Protein AF-A0A851SNA9-F1 (afdb_monomer_lite)

pLDDT: mean 70.81, std 23.19, range [37.22, 97.94]

Secondary structure (DSSP, 8-state):
-------PPPPHHHHHHHHHHHHH-SS--HHHHHHHHHHHT--HHHHHHHHHHHHHHHHHHHHHHHHHHHHHTTTTS------TTSS-TTS--S-----------PPP---------

Organism: Certhia familiaris (NCBI:txid73333)

InterPro domains:
  IPR000047 Helix-turn-helix motif [PR00031] (32-41)
  IPR000047 Helix-turn-helix motif [PR00031] (41-57)
  IPR001356 Homeodomain [PF00046] (5-60)
  IPR001356 Homeodomain [PS50071] (1-61)
  IPR001356 Homeodomain [SM00389] (3-65)
  IPR001356 Homeodomain [cd00086] (5-60)
  IPR009057 Homedomain-like superfamily [SSF46689] (2-67)
  IPR017970 Homeobox, conserved site [PS00027] (36-59)
  IPR050460 Distal-less homeobox transcription factors [PTHR24327] (4-72)

Foldseek 3Di:
DPPDDDDDDADPVLV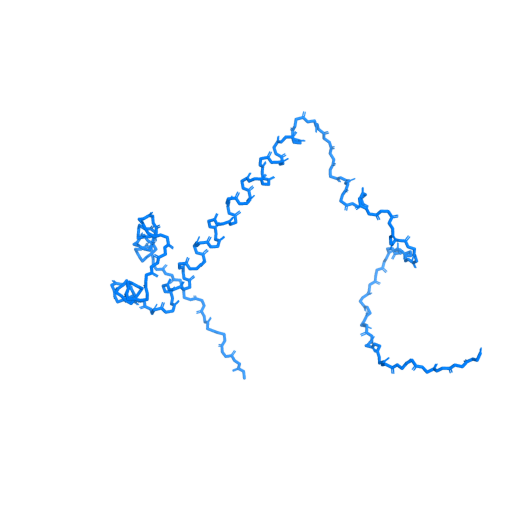VVLVVVCVVPLDDDLVRLCVSCVVRVHDSVVSVVVSVVVVVVVVVVVVVVVVVVVVVVVPPDDDDDDPPPPPDPDPPDDDDPDDDDDDDDDDDDDDDDDDDD

Sequence (117 aa):
MRKTKSRTAFSKEQLQTLHQRFQSQKYLSPQQIRELAVALGLTYKQVKTWFQNRRMKLKRCQKHSLWSERAQCLTQSGFQTSTYLDVHPKFHQGYPITAAGNIQTMPAPCQHYGAGQ

Radius of gyration: 25.74 Å; chains: 1; bounding box: 33×62×59 Å

Structure (mmCIF, N/CA/C/O backbone):
data_AF-A0A851SNA9-F1
#
_entry.id   AF-A0A851SNA9-F1
#
loop_
_atom_site.group_PDB
_atom_site.id
_atom_site.type_symbol
_atom_site.label_atom_id
_atom_site.label_alt_id
_atom_site.label_comp_id
_atom_site.label_asym_id
_atom_site.label_entity_id
_atom_site.label_seq_id
_atom_site.pdbx_PDB_ins_code
_atom_site.Cartn_x
_atom_site.Cartn_y
_atom_site.Cartn_z
_atom_site.occupancy
_atom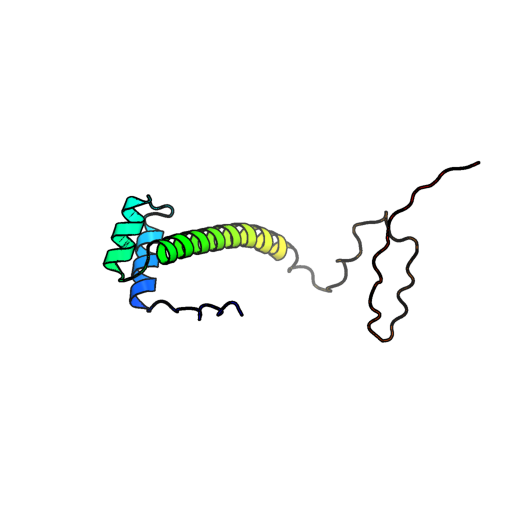_site.B_iso_or_equiv
_atom_site.auth_seq_id
_atom_site.auth_comp_id
_atom_site.auth_asym_id
_atom_site.auth_atom_id
_atom_site.pdbx_PDB_model_num
ATOM 1 N N . MET A 1 1 ? -13.177 -26.480 -2.399 1.00 44.59 1 MET A N 1
ATOM 2 C CA . MET A 1 1 ? -13.142 -25.110 -2.969 1.00 44.59 1 MET A CA 1
ATOM 3 C C . MET A 1 1 ? -12.271 -24.202 -2.102 1.00 44.59 1 MET A C 1
ATOM 5 O O . MET A 1 1 ? -12.585 -24.016 -0.932 1.00 44.59 1 MET A O 1
ATOM 9 N N . ARG A 1 2 ? -11.160 -23.657 -2.620 1.00 49.34 2 ARG A N 1
ATOM 10 C CA . ARG A 1 2 ? -10.354 -22.675 -1.868 1.00 49.34 2 ARG A CA 1
ATOM 11 C C . ARG A 1 2 ? -11.035 -21.306 -1.983 1.00 49.34 2 ARG A C 1
ATOM 13 O O . ARG A 1 2 ? -11.058 -20.740 -3.068 1.00 49.34 2 ARG A O 1
ATOM 20 N N . LYS A 1 3 ? -11.597 -20.787 -0.884 1.00 51.53 3 LYS A N 1
ATOM 21 C CA . LYS A 1 3 ? -12.184 -19.435 -0.827 1.00 51.53 3 LYS A CA 1
ATOM 22 C C . LYS A 1 3 ? -11.117 -18.405 -1.219 1.00 51.53 3 LYS A C 1
ATOM 24 O O . LYS A 1 3 ? -10.122 -18.244 -0.507 1.00 51.53 3 LYS A O 1
ATOM 29 N N . THR A 1 4 ? -11.306 -17.722 -2.345 1.00 52.53 4 THR A N 1
ATOM 30 C CA . THR A 1 4 ? -10.491 -16.569 -2.740 1.00 52.53 4 THR A CA 1
ATOM 31 C C . THR A 1 4 ? -10.633 -15.500 -1.661 1.00 52.53 4 THR A C 1
ATOM 33 O O . THR A 1 4 ? -11.734 -15.014 -1.420 1.00 52.53 4 THR A O 1
ATOM 36 N N . LYS A 1 5 ? -9.543 -15.159 -0.961 1.00 55.31 5 LYS A N 1
ATOM 37 C CA . LYS A 1 5 ? -9.552 -14.036 -0.012 1.00 55.31 5 LYS A CA 1
ATOM 38 C C . LYS A 1 5 ? -9.903 -12.774 -0.808 1.00 55.31 5 LYS A C 1
ATOM 40 O O . LYS A 1 5 ? -9.122 -12.380 -1.676 1.00 55.31 5 LYS A O 1
ATOM 45 N N . SER A 1 6 ? -11.058 -12.169 -0.530 1.00 60.72 6 SER A N 1
ATOM 46 C CA . SER A 1 6 ? -11.435 -10.869 -1.085 1.00 60.72 6 SER A CA 1
ATOM 47 C C . SER A 1 6 ? -10.294 -9.882 -0.859 1.00 60.72 6 SER A C 1
ATOM 49 O O . SER A 1 6 ? -9.718 -9.820 0.231 1.00 60.72 6 SER A O 1
ATOM 51 N N . ARG A 1 7 ? -9.906 -9.158 -1.912 1.00 71.56 7 ARG A N 1
ATOM 52 C CA . ARG A 1 7 ? -8.804 -8.196 -1.843 1.00 71.56 7 ARG A CA 1
ATOM 53 C C . ARG A 1 7 ? -9.220 -7.074 -0.897 1.00 71.56 7 ARG A C 1
ATOM 55 O O . ARG A 1 7 ? -10.116 -6.306 -1.215 1.00 71.56 7 ARG A O 1
ATOM 62 N N . THR A 1 8 ? -8.573 -6.983 0.258 1.00 74.62 8 THR A N 1
ATOM 63 C CA . THR A 1 8 ? -8.794 -5.884 1.202 1.00 74.62 8 THR A CA 1
ATOM 64 C C . THR A 1 8 ? -8.075 -4.637 0.693 1.00 74.62 8 THR A C 1
ATOM 66 O O . THR A 1 8 ? -6.854 -4.678 0.503 1.00 74.62 8 THR A O 1
ATOM 69 N N . ALA A 1 9 ? -8.810 -3.549 0.465 1.00 87.19 9 ALA A N 1
ATOM 70 C CA . ALA A 1 9 ? -8.233 -2.235 0.195 1.00 87.19 9 ALA A CA 1
ATOM 71 C C . ALA A 1 9 ? -7.808 -1.567 1.514 1.00 87.19 9 ALA A C 1
ATOM 73 O O . ALA A 1 9 ? -8.501 -1.693 2.519 1.00 87.19 9 ALA A O 1
ATOM 74 N N . PHE A 1 10 ? -6.665 -0.879 1.510 1.00 92.69 10 PHE A N 1
ATOM 75 C CA . PHE A 1 10 ? -6.239 -0.044 2.637 1.00 92.69 10 PHE A CA 1
ATOM 76 C C . PHE A 1 10 ? -6.925 1.322 2.560 1.00 92.69 10 PHE A C 1
ATOM 78 O O . PHE A 1 10 ? -7.145 1.832 1.458 1.00 92.69 10 PHE A O 1
ATOM 85 N N . SER A 1 11 ? -7.228 1.925 3.710 1.00 94.75 11 SER A N 1
ATOM 86 C CA . SER A 1 11 ? -7.771 3.285 3.764 1.00 94.75 11 SER A CA 1
ATOM 87 C C . SER A 1 11 ? -6.742 4.317 3.282 1.00 94.75 11 SER A C 1
ATOM 89 O O . SER A 1 11 ? -5.534 4.056 3.231 1.00 94.75 11 SER A O 1
ATOM 91 N N . LYS A 1 12 ? -7.211 5.520 2.932 1.00 93.44 12 LYS A N 1
ATOM 92 C CA . LYS A 1 12 ? -6.338 6.621 2.494 1.00 93.44 12 LYS A CA 1
ATOM 93 C C . LYS A 1 12 ? -5.298 6.976 3.562 1.00 93.44 12 LYS A C 1
ATOM 95 O O . LYS A 1 12 ? -4.124 7.131 3.235 1.00 93.44 12 LYS A O 1
ATOM 100 N N . GLU A 1 13 ? -5.716 7.036 4.822 1.00 95.56 13 GLU A N 1
ATOM 101 C CA . GLU A 1 13 ? -4.848 7.340 5.964 1.00 95.56 13 GLU A CA 1
ATOM 102 C C . GLU A 1 13 ? -3.788 6.251 6.170 1.00 95.56 13 GLU A C 1
ATOM 104 O O . GLU A 1 13 ? -2.600 6.553 6.284 1.00 95.56 13 GLU A O 1
ATOM 109 N N . GLN A 1 14 ? -4.181 4.972 6.093 1.00 95.75 14 GLN A N 1
ATOM 110 C CA . GLN A 1 14 ? -3.239 3.851 6.163 1.00 95.75 14 GLN A CA 1
ATOM 111 C C . GLN A 1 14 ? -2.184 3.935 5.054 1.00 95.75 14 GLN A C 1
ATOM 113 O O . GLN A 1 14 ? -0.989 3.760 5.306 1.00 95.75 14 GLN A O 1
ATOM 118 N N . LEU A 1 15 ? -2.603 4.236 3.822 1.00 96.06 15 LEU A N 1
ATOM 119 C CA . LEU A 1 15 ? -1.687 4.403 2.693 1.00 96.06 15 LEU A CA 1
ATOM 120 C C . LEU A 1 15 ? -0.745 5.592 2.880 1.00 96.06 15 LEU A C 1
ATOM 122 O O . LEU A 1 15 ? 0.432 5.478 2.537 1.00 96.06 15 LEU A O 1
ATOM 126 N N . GLN A 1 16 ? -1.233 6.715 3.405 1.00 96.50 16 GLN A N 1
ATOM 127 C CA . GLN A 1 16 ? -0.413 7.896 3.666 1.00 96.50 16 GLN A CA 1
ATOM 128 C C . GLN A 1 16 ? 0.712 7.575 4.651 1.00 96.50 16 GLN A C 1
ATOM 130 O O . GLN A 1 16 ? 1.881 7.803 4.330 1.00 96.50 16 GLN A O 1
ATOM 135 N N . THR A 1 17 ? 0.392 6.954 5.785 1.00 96.56 17 THR A N 1
ATOM 136 C CA . THR A 1 17 ? 1.394 6.568 6.787 1.00 96.56 17 THR A CA 1
ATOM 137 C C . THR A 1 17 ? 2.389 5.549 6.231 1.00 96.56 17 THR A C 1
ATOM 139 O O . THR A 1 17 ? 3.601 5.698 6.409 1.00 96.56 17 THR A O 1
ATOM 142 N N . LEU A 1 18 ? 1.915 4.543 5.483 1.00 97.12 18 LEU A N 1
ATOM 143 C CA . LEU A 1 18 ? 2.788 3.574 4.809 1.00 97.12 18 LEU A CA 1
ATOM 144 C C . LEU A 1 18 ? 3.740 4.259 3.814 1.00 97.12 18 LEU A C 1
ATOM 146 O O . LEU A 1 18 ? 4.928 3.932 3.766 1.00 97.12 18 LEU A O 1
ATOM 150 N N . HIS A 1 19 ? 3.246 5.225 3.035 1.00 96.94 19 HIS A N 1
ATOM 151 C CA . HIS A 1 19 ? 4.063 5.993 2.096 1.00 96.94 19 HIS A CA 1
ATOM 152 C C . HIS A 1 19 ? 5.099 6.862 2.804 1.00 96.94 19 HIS A C 1
ATOM 154 O O . HIS A 1 19 ? 6.261 6.827 2.396 1.00 96.94 19 HIS A O 1
ATOM 160 N N . GLN A 1 20 ? 4.714 7.589 3.853 1.00 97.00 20 GLN A N 1
ATOM 161 C CA . GLN A 1 20 ? 5.643 8.427 4.611 1.00 97.00 20 GLN A CA 1
ATOM 162 C C . GLN A 1 20 ? 6.754 7.589 5.246 1.00 97.00 20 GLN A C 1
ATOM 164 O O . GLN A 1 20 ? 7.933 7.865 5.027 1.00 97.00 20 GLN A O 1
ATOM 169 N N . ARG A 1 21 ? 6.414 6.480 5.918 1.00 97.25 21 ARG A N 1
ATOM 170 C CA . ARG A 1 21 ? 7.427 5.565 6.475 1.00 97.25 21 ARG A CA 1
ATOM 171 C C . ARG A 1 21 ? 8.339 4.993 5.392 1.00 97.25 21 ARG A C 1
ATOM 173 O O . ARG A 1 21 ? 9.548 4.917 5.591 1.00 97.25 21 ARG A O 1
ATOM 180 N N . PHE A 1 22 ? 7.792 4.642 4.226 1.00 97.00 22 PHE A N 1
ATOM 181 C CA . PHE A 1 22 ? 8.593 4.168 3.096 1.00 97.00 22 PHE A CA 1
ATOM 182 C C . PHE A 1 22 ? 9.514 5.245 2.514 1.00 97.00 22 PHE A C 1
ATOM 184 O O . PHE A 1 22 ? 10.570 4.918 1.972 1.00 97.00 22 PHE A O 1
ATOM 191 N N . GLN A 1 23 ? 9.134 6.524 2.553 1.00 95.69 23 GLN A N 1
ATOM 192 C CA . GLN A 1 23 ? 10.005 7.610 2.103 1.00 95.69 23 GLN A CA 1
ATOM 193 C C . GLN A 1 23 ? 11.270 7.670 2.957 1.00 95.69 23 GLN A C 1
ATOM 195 O O . GLN A 1 23 ? 12.352 7.640 2.371 1.00 95.69 23 GLN A O 1
ATOM 200 N N . SER A 1 24 ? 11.123 7.606 4.281 1.00 95.69 24 SER A N 1
ATOM 201 C CA . SER A 1 24 ? 12.237 7.594 5.235 1.00 95.69 24 SER A CA 1
ATOM 202 C C . SER A 1 24 ? 13.057 6.300 5.190 1.00 95.69 24 SER A C 1
ATOM 204 O O . SER A 1 24 ? 14.281 6.348 5.210 1.00 95.69 24 SER A O 1
ATOM 206 N N . GLN A 1 25 ? 12.407 5.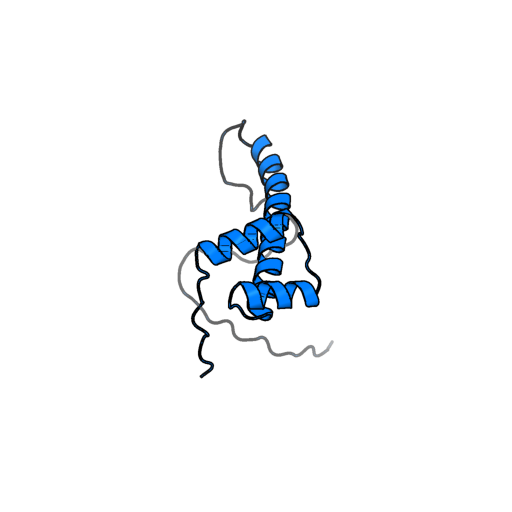132 5.108 1.00 95.81 25 GLN A N 1
ATOM 207 C CA . GLN A 1 25 ? 13.087 3.837 5.208 1.00 95.81 25 GLN A CA 1
ATOM 208 C C . GLN A 1 25 ? 12.481 2.809 4.238 1.00 95.81 25 GLN A C 1
ATOM 210 O O . GLN A 1 25 ? 11.346 2.358 4.389 1.00 95.81 25 GLN A O 1
ATOM 215 N N . LYS A 1 26 ? 13.256 2.388 3.226 1.00 95.81 26 LYS A N 1
ATOM 216 C CA . LYS A 1 26 ? 12.787 1.442 2.186 1.00 95.81 26 LYS A CA 1
ATOM 217 C C . LYS A 1 26 ? 12.666 -0.004 2.684 1.00 95.81 26 LYS A C 1
ATOM 219 O O . LYS A 1 26 ? 11.918 -0.789 2.097 1.00 95.81 26 LYS A O 1
ATOM 224 N N . TYR A 1 27 ? 13.406 -0.354 3.737 1.00 97.25 27 TYR A N 1
ATOM 225 C CA . TYR A 1 27 ? 13.508 -1.700 4.304 1.00 97.25 27 TYR A CA 1
ATOM 226 C C . TYR A 1 27 ? 13.305 -1.634 5.809 1.00 97.25 27 TYR A C 1
ATOM 228 O O . TYR A 1 27 ? 14.135 -1.059 6.495 1.00 97.25 27 TYR A O 1
ATOM 236 N N . LEU A 1 28 ? 12.230 -2.227 6.319 1.00 96.06 28 LEU A N 1
ATOM 237 C CA . LEU A 1 28 ? 11.962 -2.298 7.754 1.00 96.06 28 LEU A CA 1
ATOM 238 C C . LEU A 1 28 ? 12.452 -3.627 8.338 1.00 96.06 28 LEU A C 1
ATOM 240 O O . LEU A 1 28 ? 12.342 -4.668 7.680 1.00 96.06 28 LEU A O 1
ATOM 244 N N . SER A 1 29 ? 12.935 -3.599 9.581 1.00 97.56 29 SER A N 1
ATOM 245 C CA . SER A 1 29 ? 13.225 -4.813 10.348 1.00 97.56 29 SER A CA 1
ATOM 246 C C . SER A 1 29 ? 11.924 -5.545 10.725 1.00 97.56 29 SER A C 1
ATOM 248 O O . SER A 1 29 ? 10.849 -4.937 10.743 1.00 97.56 29 SER A O 1
ATOM 250 N N . PRO A 1 30 ? 11.969 -6.849 11.063 1.00 97.31 30 PRO A N 1
ATOM 251 C CA . PRO A 1 30 ? 10.776 -7.578 11.494 1.00 97.31 30 PRO A CA 1
ATOM 252 C C . PRO A 1 30 ? 10.056 -6.923 12.679 1.00 97.31 30 PRO A C 1
ATOM 254 O O . PRO A 1 30 ? 8.828 -6.927 12.715 1.00 97.31 30 PRO A O 1
ATOM 257 N N . GLN A 1 31 ? 10.805 -6.328 13.609 1.00 97.56 31 GLN A N 1
ATOM 258 C CA . GLN A 1 31 ? 10.244 -5.612 14.752 1.00 97.56 31 GLN A CA 1
ATOM 259 C C . GLN A 1 31 ? 9.498 -4.344 14.312 1.00 97.56 31 GLN A C 1
ATOM 261 O O . GLN A 1 31 ? 8.326 -4.182 14.637 1.00 97.56 31 GLN A O 1
ATOM 266 N N . GLN A 1 32 ? 10.115 -3.521 13.463 1.00 97.38 32 GLN A N 1
ATOM 267 C CA . GLN A 1 32 ? 9.498 -2.292 12.949 1.00 97.38 32 GLN A CA 1
ATOM 268 C C . GLN A 1 32 ? 8.226 -2.562 12.127 1.00 97.38 32 GLN A C 1
ATOM 270 O O . GLN A 1 32 ? 7.286 -1.770 12.140 1.00 97.38 32 GLN A O 1
ATOM 275 N N . ILE A 1 33 ? 8.170 -3.688 11.404 1.00 97.56 33 ILE A N 1
ATOM 276 C CA . ILE A 1 33 ? 6.958 -4.098 10.677 1.00 97.56 33 ILE A CA 1
ATOM 277 C C . ILE A 1 33 ? 5.832 -4.440 11.659 1.00 97.56 33 ILE A C 1
ATOM 279 O O . ILE A 1 33 ? 4.683 -4.105 11.378 1.00 97.56 33 ILE A O 1
ATOM 283 N N . ARG A 1 34 ? 6.132 -5.098 12.791 1.00 97.94 34 ARG A N 1
ATOM 284 C CA . ARG A 1 34 ? 5.123 -5.395 13.823 1.00 97.94 34 ARG A CA 1
ATOM 285 C C . ARG A 1 34 ? 4.566 -4.114 14.435 1.00 97.94 34 ARG A C 1
ATOM 287 O O . ARG A 1 34 ? 3.353 -3.966 14.490 1.00 97.94 34 ARG A O 1
ATOM 294 N N . GLU A 1 35 ? 5.434 -3.185 14.815 1.00 97.56 35 GLU A N 1
ATOM 295 C CA . GLU A 1 35 ? 5.034 -1.895 15.395 1.00 97.56 35 GLU A CA 1
ATOM 296 C C . GLU A 1 35 ? 4.144 -1.095 14.439 1.00 97.56 35 GLU A C 1
ATOM 298 O O . GLU A 1 35 ? 3.071 -0.628 14.819 1.00 97.56 35 GLU A O 1
ATOM 303 N N . LEU A 1 36 ? 4.534 -1.013 13.164 1.00 97.00 36 LEU A N 1
ATOM 304 C CA . LEU A 1 36 ? 3.745 -0.317 12.149 1.00 97.00 36 LEU A CA 1
ATOM 305 C C . LEU A 1 36 ? 2.405 -1.012 11.865 1.00 97.00 36 LEU A C 1
ATOM 307 O O . LEU A 1 36 ? 1.413 -0.348 11.577 1.00 97.00 36 LEU A O 1
ATOM 311 N N . ALA A 1 37 ? 2.368 -2.343 11.933 1.00 97.38 37 ALA A N 1
ATOM 312 C CA . ALA A 1 37 ? 1.143 -3.111 11.761 1.00 97.38 37 ALA A CA 1
ATOM 313 C C . ALA A 1 37 ? 0.141 -2.817 12.886 1.00 97.38 37 ALA A C 1
ATOM 315 O O . ALA A 1 37 ? -1.014 -2.514 12.592 1.00 97.38 37 ALA A O 1
ATOM 316 N N . VAL A 1 38 ? 0.604 -2.807 14.140 1.00 97.19 38 VAL A N 1
ATOM 317 C CA . VAL A 1 38 ? -0.218 -2.442 15.305 1.00 97.19 38 VAL A CA 1
ATOM 318 C C . VAL A 1 38 ? -0.744 -1.013 15.169 1.00 97.19 38 VAL A C 1
ATOM 320 O O . VAL A 1 38 ? -1.949 -0.805 15.279 1.00 97.19 38 VAL A O 1
ATOM 323 N N . ALA A 1 39 ? 0.122 -0.053 14.832 1.00 96.00 39 ALA A N 1
ATOM 324 C CA . ALA A 1 39 ? -0.263 1.354 14.691 1.00 96.00 39 ALA A CA 1
ATOM 325 C C . ALA A 1 39 ? -1.334 1.602 13.610 1.00 96.00 39 ALA A C 1
ATOM 327 O O . ALA A 1 39 ? -2.105 2.550 13.713 1.00 96.00 39 ALA A O 1
ATOM 328 N N . LEU A 1 40 ? -1.388 0.766 12.567 1.00 95.69 40 LEU A N 1
ATOM 329 C CA . LEU A 1 40 ? -2.333 0.909 11.453 1.00 95.69 40 LEU A CA 1
ATOM 330 C C . LEU A 1 40 ? -3.549 -0.023 11.540 1.00 95.69 40 LEU A C 1
ATOM 332 O O . LEU A 1 40 ? -4.384 -0.004 10.630 1.00 95.69 40 LEU A O 1
ATOM 336 N N . GLY A 1 41 ? -3.634 -0.868 12.574 1.00 95.81 41 GLY A N 1
ATOM 337 C CA . GLY A 1 41 ? -4.652 -1.919 12.664 1.00 95.81 41 GLY A CA 1
ATOM 338 C C . GLY A 1 41 ? -4.546 -2.954 11.536 1.00 95.81 41 GLY A C 1
ATOM 339 O O . GLY A 1 41 ? -5.550 -3.507 11.089 1.00 95.81 41 GLY A O 1
ATOM 340 N N . LEU A 1 42 ? -3.336 -3.187 11.023 1.00 95.62 42 LEU A N 1
ATOM 341 C CA . LEU A 1 42 ? -3.052 -4.137 9.949 1.00 95.62 42 LEU A CA 1
ATOM 342 C C . LEU A 1 42 ? -2.320 -5.365 10.492 1.00 95.62 42 LEU A C 1
ATOM 344 O O . LEU A 1 42 ? -1.744 -5.362 11.574 1.00 95.62 42 LEU A O 1
ATOM 348 N N . THR A 1 43 ? -2.279 -6.435 9.704 1.00 96.62 43 THR A N 1
ATOM 349 C CA . THR A 1 43 ? -1.451 -7.602 10.028 1.00 96.62 43 THR A CA 1
ATOM 350 C C . THR A 1 43 ? -0.002 -7.397 9.584 1.00 96.62 43 THR A C 1
ATOM 352 O O . THR A 1 43 ? 0.275 -6.774 8.553 1.00 96.62 43 THR A O 1
ATOM 355 N N . TYR A 1 44 ? 0.938 -8.029 10.296 1.00 96.81 44 TYR A N 1
ATOM 356 C CA . TYR A 1 44 ? 2.357 -8.072 9.915 1.00 96.81 44 TYR A CA 1
ATOM 357 C C . TYR A 1 44 ? 2.552 -8.451 8.436 1.00 96.81 44 TYR A C 1
ATOM 359 O O . TYR A 1 44 ? 3.339 -7.835 7.716 1.00 96.81 44 TYR A O 1
ATOM 367 N N . LYS A 1 45 ? 1.795 -9.450 7.955 1.00 96.62 45 LYS A N 1
ATOM 368 C CA . LYS A 1 45 ? 1.862 -9.915 6.564 1.00 96.62 45 LYS A CA 1
ATOM 369 C C . LYS A 1 45 ? 1.429 -8.829 5.578 1.00 96.62 45 LYS A C 1
ATOM 371 O O . LYS A 1 45 ? 2.101 -8.657 4.566 1.00 96.62 45 LYS A O 1
ATOM 376 N N . GLN A 1 46 ? 0.352 -8.096 5.861 1.00 96.31 46 GLN A N 1
ATOM 377 C CA . GLN A 1 46 ? -0.124 -7.014 4.993 1.00 96.31 46 GLN A CA 1
ATOM 378 C C . GLN A 1 46 ? 0.928 -5.913 4.846 1.00 96.31 46 GLN A C 1
ATOM 380 O O . GLN A 1 46 ? 1.253 -5.537 3.718 1.00 96.31 46 GLN A O 1
ATOM 385 N N . VAL A 1 47 ? 1.524 -5.468 5.955 1.00 96.81 47 VAL A N 1
ATOM 386 C CA . VAL A 1 47 ? 2.584 -4.449 5.932 1.00 96.81 47 VAL A CA 1
ATOM 387 C C . VAL A 1 47 ? 3.826 -4.979 5.206 1.00 96.81 47 VAL A C 1
ATOM 389 O O . VAL A 1 47 ? 4.327 -4.331 4.286 1.00 96.81 47 VAL A O 1
ATOM 392 N N . LYS A 1 48 ? 4.277 -6.203 5.516 1.00 97.12 48 LYS A N 1
ATOM 393 C CA . LYS A 1 48 ? 5.408 -6.851 4.825 1.00 97.12 48 LYS A CA 1
ATOM 394 C C . LYS A 1 48 ? 5.193 -6.922 3.310 1.00 97.12 48 LYS A C 1
ATOM 396 O O . LYS A 1 48 ? 6.075 -6.529 2.544 1.00 97.12 48 LYS A O 1
ATOM 401 N N . THR A 1 49 ? 4.033 -7.406 2.868 1.00 96.69 49 THR A N 1
ATOM 402 C CA . THR A 1 49 ? 3.692 -7.520 1.443 1.00 96.69 49 THR A CA 1
ATOM 403 C C . THR A 1 49 ? 3.588 -6.151 0.782 1.00 96.69 49 THR A C 1
ATOM 405 O O . THR A 1 49 ? 4.075 -5.980 -0.335 1.00 96.69 49 THR A O 1
ATOM 408 N N . TRP A 1 50 ? 3.026 -5.151 1.462 1.00 96.50 50 TRP A N 1
ATOM 409 C CA . TRP A 1 50 ? 2.966 -3.793 0.930 1.00 96.50 50 TRP A CA 1
ATOM 410 C C . TRP A 1 50 ? 4.372 -3.217 0.698 1.00 96.50 50 TRP A C 1
ATOM 412 O O . TRP A 1 50 ? 4.655 -2.733 -0.398 1.00 96.50 50 TRP A O 1
ATOM 422 N N . PHE A 1 51 ? 5.296 -3.364 1.657 1.00 97.75 51 PHE A N 1
ATOM 423 C CA . PHE A 1 51 ? 6.687 -2.909 1.507 1.00 97.75 51 PHE A CA 1
ATOM 424 C C . PHE A 1 51 ? 7.432 -3.656 0.392 1.00 97.75 51 PHE A C 1
ATOM 426 O O . PHE A 1 51 ? 8.197 -3.051 -0.363 1.00 97.75 51 PHE A O 1
ATOM 433 N N . GLN A 1 52 ? 7.198 -4.963 0.240 1.00 96.94 52 GLN A N 1
ATOM 434 C CA . GLN A 1 52 ? 7.733 -5.736 -0.886 1.00 96.94 52 GLN A CA 1
ATOM 435 C C . GLN A 1 52 ? 7.205 -5.207 -2.225 1.00 96.94 52 GLN A C 1
ATOM 437 O O . GLN A 1 52 ? 7.997 -4.877 -3.109 1.00 96.94 52 GLN A O 1
ATOM 442 N N . ASN A 1 53 ? 5.889 -5.042 -2.355 1.00 95.62 53 ASN A N 1
ATOM 443 C CA . ASN A 1 53 ? 5.259 -4.518 -3.566 1.00 95.62 53 ASN A CA 1
ATOM 444 C C . ASN A 1 53 ? 5.751 -3.107 -3.897 1.00 95.62 53 ASN A C 1
ATOM 446 O O . ASN A 1 53 ? 6.024 -2.802 -5.061 1.00 95.62 53 ASN A O 1
ATOM 450 N N . ARG A 1 54 ? 5.926 -2.258 -2.879 1.00 95.69 54 ARG A N 1
ATOM 451 C CA . ARG A 1 54 ? 6.417 -0.892 -3.051 1.00 95.69 54 ARG A CA 1
ATOM 452 C C . ARG A 1 54 ? 7.853 -0.864 -3.576 1.00 95.69 54 ARG A C 1
ATOM 454 O O . ARG A 1 54 ? 8.127 -0.125 -4.522 1.00 95.69 54 ARG A O 1
ATOM 461 N N . ARG A 1 55 ? 8.745 -1.710 -3.048 1.00 96.19 55 ARG A N 1
ATOM 462 C CA . ARG A 1 55 ? 10.116 -1.861 -3.577 1.00 96.19 55 ARG A CA 1
ATOM 463 C C . ARG A 1 55 ? 10.130 -2.419 -4.996 1.00 96.19 55 ARG A C 1
ATOM 465 O O . ARG A 1 55 ? 10.889 -1.937 -5.831 1.00 96.19 55 ARG A O 1
ATOM 472 N N . MET A 1 56 ? 9.268 -3.388 -5.299 1.00 94.38 56 MET A N 1
ATOM 473 C CA . MET A 1 56 ? 9.153 -3.924 -6.658 1.00 94.38 56 MET A CA 1
ATOM 474 C C . MET A 1 56 ? 8.687 -2.859 -7.649 1.00 94.38 56 MET A C 1
ATOM 476 O O . MET A 1 56 ? 9.244 -2.773 -8.741 1.00 94.38 56 MET A O 1
ATOM 480 N N . LYS A 1 57 ? 7.719 -2.016 -7.265 1.00 90.62 57 LYS A N 1
ATOM 481 C CA . LYS A 1 57 ? 7.296 -0.870 -8.080 1.00 90.62 57 LYS A CA 1
ATOM 482 C C . LYS A 1 57 ? 8.454 0.101 -8.306 1.00 90.62 57 LYS A C 1
ATOM 484 O O . LYS A 1 57 ? 8.714 0.441 -9.450 1.00 90.62 57 LYS A O 1
ATOM 489 N N . LEU A 1 58 ? 9.189 0.469 -7.255 1.00 90.38 58 LEU A N 1
ATOM 490 C CA . LEU A 1 58 ? 10.360 1.347 -7.365 1.00 90.38 58 LEU A CA 1
ATOM 491 C C . LEU A 1 58 ? 11.406 0.789 -8.347 1.00 90.38 58 LEU A C 1
ATOM 493 O O . LEU A 1 58 ? 11.815 1.493 -9.265 1.00 90.38 58 LEU A O 1
ATOM 497 N N . LYS A 1 59 ? 11.766 -0.494 -8.214 1.00 91.06 59 LYS A N 1
ATOM 498 C CA . LYS A 1 59 ? 12.714 -1.167 -9.116 1.00 91.06 59 LYS A CA 1
ATOM 499 C C . LYS A 1 59 ? 12.220 -1.194 -10.567 1.00 91.06 59 LYS A C 1
ATOM 501 O O . LYS A 1 59 ? 13.000 -0.972 -11.489 1.00 91.06 59 LYS A O 1
ATOM 506 N N . ARG A 1 60 ? 10.926 -1.459 -10.785 1.00 86.69 60 ARG A N 1
ATOM 507 C CA . ARG A 1 60 ? 10.326 -1.427 -12.129 1.00 86.69 60 ARG A CA 1
ATOM 508 C C . ARG A 1 60 ? 10.343 -0.026 -12.722 1.00 86.69 60 ARG A C 1
ATOM 510 O O . ARG A 1 60 ? 10.658 0.088 -13.893 1.00 86.69 60 ARG A O 1
ATOM 517 N N . CYS A 1 61 ? 10.051 1.010 -11.939 1.00 78.69 61 CYS A N 1
ATOM 518 C CA . CYS A 1 61 ? 10.107 2.394 -12.407 1.00 78.69 61 CYS A CA 1
ATOM 519 C C . CYS A 1 61 ? 11.536 2.818 -12.769 1.00 78.69 61 CYS A C 1
ATOM 521 O O . CYS A 1 61 ? 11.716 3.454 -13.796 1.00 78.69 61 CYS A O 1
ATOM 523 N N . GLN A 1 62 ? 12.551 2.411 -12.001 1.00 75.81 62 GLN A N 1
ATOM 524 C CA . GLN A 1 62 ? 13.955 2.677 -12.347 1.00 75.81 62 GLN A CA 1
ATOM 525 C C . GLN A 1 62 ? 14.356 1.986 -13.656 1.00 75.81 62 GLN A C 1
ATOM 527 O O . GLN A 1 62 ? 14.920 2.619 -14.541 1.00 75.81 62 GLN A O 1
ATOM 532 N N . LYS A 1 63 ? 13.993 0.706 -13.828 1.00 68.56 63 LYS A N 1
ATOM 533 C CA . LYS A 1 63 ? 14.238 -0.002 -15.090 1.00 68.56 63 LYS A CA 1
ATOM 534 C C . LYS A 1 63 ? 13.445 0.628 -16.236 1.00 68.56 63 LYS A C 1
ATOM 536 O O . LYS A 1 63 ? 14.004 0.849 -17.292 1.00 68.56 63 LYS A O 1
ATOM 541 N N . HIS A 1 64 ? 12.171 0.949 -16.042 1.00 60.75 64 HIS A N 1
ATOM 542 C CA . HIS A 1 64 ? 11.354 1.566 -17.083 1.00 60.75 64 HIS A CA 1
ATOM 543 C C . HIS A 1 64 ? 11.842 2.966 -17.448 1.00 60.75 64 HIS A C 1
ATOM 545 O O . HIS A 1 64 ? 11.756 3.304 -18.611 1.00 60.75 64 HIS A O 1
ATOM 551 N N . SER A 1 65 ? 12.404 3.752 -16.522 1.00 59.22 65 SER A N 1
ATOM 552 C CA . SER A 1 65 ? 13.081 5.010 -16.870 1.00 59.22 65 SER A CA 1
ATOM 553 C C . SER A 1 65 ? 14.192 4.752 -17.880 1.00 59.22 65 SER A C 1
ATOM 555 O O . SER A 1 65 ? 14.219 5.394 -18.914 1.00 59.22 65 SER A O 1
ATOM 557 N N . LEU A 1 66 ? 15.027 3.733 -17.651 1.00 54.28 66 LEU A N 1
ATOM 558 C CA . LEU A 1 66 ? 16.097 3.360 -18.583 1.00 54.28 66 LEU A CA 1
ATOM 559 C C . LEU A 1 66 ? 15.561 2.840 -19.928 1.00 54.28 66 LEU A C 1
ATOM 561 O O . LEU A 1 66 ? 16.188 3.053 -20.957 1.00 54.28 66 LEU A O 1
ATOM 565 N N . TRP A 1 67 ? 14.414 2.150 -19.943 1.00 51.03 67 TRP A N 1
ATOM 566 C CA . TRP A 1 67 ? 13.779 1.675 -21.183 1.00 51.03 67 TRP A CA 1
ATOM 567 C C . TRP A 1 67 ? 13.003 2.788 -21.909 1.00 51.03 67 TRP A C 1
ATOM 569 O O . TRP A 1 67 ? 12.989 2.799 -23.133 1.00 51.03 67 TRP A O 1
ATOM 579 N N . SER A 1 68 ? 12.415 3.746 -21.187 1.00 50.84 68 SER A N 1
ATOM 580 C CA . SER A 1 68 ? 11.783 4.951 -21.735 1.00 50.84 68 SER A CA 1
ATOM 581 C C . SER A 1 68 ? 12.813 5.933 -22.275 1.00 50.84 68 SER A C 1
ATOM 583 O O . SER A 1 68 ? 12.571 6.505 -23.325 1.00 50.84 68 SER A O 1
ATOM 585 N N . GLU A 1 69 ? 13.967 6.085 -21.629 1.00 47.84 69 GLU A N 1
ATOM 586 C CA . GLU A 1 69 ? 15.082 6.905 -22.121 1.00 47.84 69 GLU A CA 1
ATOM 587 C C . GLU A 1 69 ? 15.671 6.296 -23.406 1.00 47.84 69 GLU A C 1
ATOM 589 O O . GLU A 1 69 ? 15.885 6.997 -24.390 1.00 47.84 69 GLU A O 1
ATOM 594 N N . ARG A 1 70 ? 15.773 4.957 -23.476 1.00 48.38 70 ARG A N 1
ATOM 595 C CA . ARG A 1 70 ? 16.114 4.232 -24.717 1.00 48.38 70 ARG A CA 1
ATOM 596 C C . ARG A 1 70 ? 15.036 4.326 -25.805 1.00 48.38 70 ARG A C 1
ATOM 598 O O . ARG A 1 70 ? 15.369 4.273 -26.983 1.00 48.38 70 ARG A O 1
ATOM 605 N N . ALA A 1 71 ? 13.763 4.455 -25.428 1.00 48.78 71 ALA A N 1
ATOM 606 C CA . ALA A 1 71 ? 12.651 4.640 -26.362 1.00 48.78 71 ALA A CA 1
ATOM 607 C C . ALA A 1 71 ? 12.515 6.099 -26.843 1.00 48.78 71 ALA A C 1
ATOM 609 O O . ALA A 1 71 ? 12.042 6.333 -27.953 1.00 48.78 71 ALA A O 1
ATOM 610 N N . GLN A 1 72 ? 12.960 7.080 -26.049 1.00 42.12 72 GLN A N 1
ATOM 611 C CA . GLN A 1 72 ? 12.885 8.507 -26.384 1.00 42.12 72 GLN A CA 1
ATOM 612 C C . GLN A 1 72 ? 13.918 8.952 -27.436 1.00 42.12 72 GLN A C 1
ATOM 614 O O . GLN A 1 72 ? 13.685 9.944 -28.120 1.00 42.12 72 GLN A O 1
ATOM 619 N N . CYS A 1 73 ? 14.996 8.196 -27.672 1.00 44.69 73 CYS A N 1
ATOM 620 C CA . CYS A 1 73 ? 15.887 8.446 -28.815 1.00 44.69 73 CYS A CA 1
ATOM 621 C C . CYS A 1 73 ? 15.290 8.020 -30.174 1.00 44.69 73 CYS A C 1
ATOM 623 O O . CYS A 1 73 ? 15.780 8.465 -31.206 1.00 44.69 73 CYS A O 1
ATOM 625 N N . LEU A 1 74 ? 14.235 7.190 -30.205 1.00 44.31 74 LEU A N 1
ATOM 626 C CA . LEU A 1 74 ? 13.648 6.667 -31.453 1.00 44.31 74 LEU A CA 1
ATOM 627 C C . LEU A 1 74 ? 12.467 7.507 -31.977 1.00 44.31 74 LEU A C 1
ATOM 629 O O . LEU A 1 74 ? 11.945 7.248 -33.054 1.00 44.31 74 LEU A O 1
ATOM 633 N N . THR A 1 75 ? 12.025 8.517 -31.226 1.00 46.56 75 THR A N 1
ATOM 634 C CA . THR A 1 75 ? 10.804 9.293 -31.523 1.00 46.56 75 THR A CA 1
ATOM 635 C C . THR A 1 75 ? 11.062 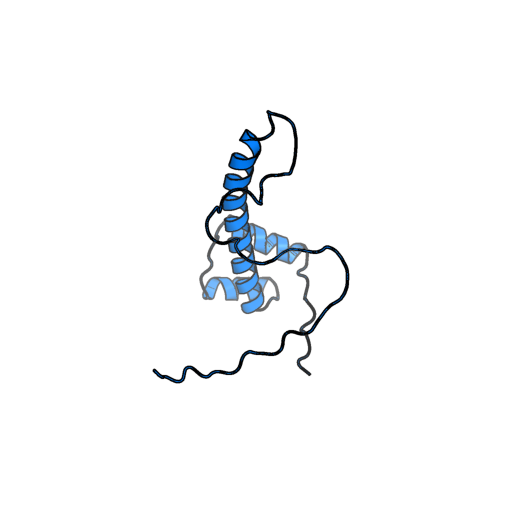10.604 -32.285 1.00 46.56 75 THR A C 1
ATOM 637 O O . THR A 1 75 ? 10.137 11.398 -32.437 1.00 46.56 75 THR A O 1
ATOM 640 N N . GLN A 1 76 ? 12.273 10.841 -32.809 1.00 44.62 76 GLN A N 1
ATOM 641 C CA . GLN A 1 76 ? 12.550 11.987 -33.700 1.00 44.62 76 GLN A CA 1
ATOM 642 C C . GLN A 1 76 ? 12.654 11.639 -35.193 1.00 44.62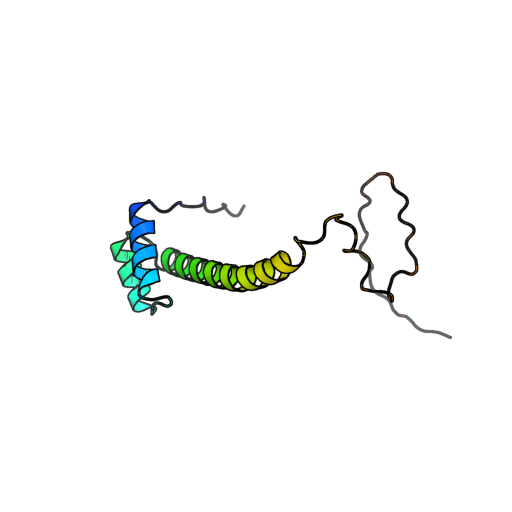 76 GLN A C 1
ATOM 644 O O . GLN A 1 76 ? 12.717 12.542 -36.020 1.00 44.62 76 GLN A O 1
ATOM 649 N N . SER A 1 77 ? 12.582 10.367 -35.575 1.00 38.69 77 SER A N 1
ATOM 650 C CA . SER A 1 77 ? 12.448 9.967 -36.978 1.00 38.69 77 SER A CA 1
ATOM 651 C C . SER A 1 77 ? 11.169 9.162 -37.118 1.00 38.69 77 SER A C 1
ATOM 653 O O . SER A 1 77 ? 11.032 8.101 -36.514 1.00 38.69 77 SER A O 1
ATOM 655 N N . GLY A 1 78 ? 10.203 9.723 -37.840 1.00 37.22 78 GLY A N 1
ATOM 656 C CA . GLY A 1 78 ? 8.877 9.148 -37.974 1.00 37.22 78 GLY A CA 1
ATOM 657 C C . GLY A 1 78 ? 8.866 7.716 -38.516 1.00 37.22 78 GLY A C 1
ATOM 658 O O . GLY A 1 78 ? 9.819 7.238 -39.120 1.00 37.22 78 GLY A O 1
ATOM 659 N N . PHE A 1 79 ? 7.688 7.114 -38.368 1.00 40.78 79 PHE A N 1
ATOM 660 C CA . PHE A 1 79 ? 7.184 5.971 -39.125 1.00 40.78 79 PHE A CA 1
ATOM 661 C C . PHE A 1 79 ? 7.568 4.543 -38.672 1.00 40.78 79 PHE A C 1
ATOM 663 O O . PHE A 1 79 ? 8.655 4.029 -38.887 1.00 40.78 79 PHE A O 1
ATOM 670 N N . GLN A 1 80 ? 6.497 3.897 -38.191 1.00 45.94 80 GLN A N 1
ATOM 671 C CA . GLN A 1 80 ? 6.059 2.508 -38.362 1.00 45.94 80 GLN A CA 1
ATOM 672 C C . GLN A 1 80 ? 6.583 1.417 -37.420 1.00 45.94 80 GLN A C 1
ATOM 674 O O . GLN A 1 80 ? 7.704 0.920 -37.471 1.00 45.94 80 GLN A O 1
ATOM 679 N N . THR A 1 81 ? 5.624 0.945 -36.630 1.00 52.59 81 THR A N 1
ATOM 680 C CA . THR A 1 81 ? 5.568 -0.337 -35.937 1.00 52.59 81 THR A CA 1
ATOM 681 C C . THR A 1 81 ? 5.690 -1.503 -36.926 1.00 52.59 81 THR A C 1
ATOM 683 O O . THR A 1 81 ? 4.674 -2.013 -37.386 1.00 52.59 81 THR A O 1
ATOM 686 N N . SER A 1 82 ? 6.899 -1.946 -37.280 1.00 52.22 82 SER A N 1
ATOM 687 C CA . SER A 1 82 ? 7.049 -3.192 -38.055 1.00 52.22 82 SER A CA 1
ATOM 688 C C . SER A 1 82 ? 8.455 -3.806 -38.024 1.00 52.22 82 SER A C 1
ATOM 690 O O . SER A 1 82 ? 9.027 -4.075 -39.074 1.00 52.22 82 SER A O 1
ATOM 692 N N . THR A 1 83 ? 9.033 -4.067 -36.846 1.00 49.97 83 THR A N 1
ATOM 693 C CA . THR A 1 83 ? 10.330 -4.784 -36.779 1.00 49.97 83 THR A CA 1
ATOM 694 C C . THR A 1 83 ? 10.482 -5.795 -35.639 1.00 49.97 83 THR A C 1
ATOM 696 O O . THR A 1 83 ? 11.545 -6.393 -35.511 1.00 49.97 83 THR A O 1
ATOM 699 N N . TYR A 1 84 ? 9.445 -6.102 -34.843 1.00 50.34 84 TYR A N 1
ATOM 700 C CA . TYR A 1 84 ? 9.602 -7.128 -33.791 1.00 50.34 84 TYR A CA 1
ATOM 701 C C . TYR A 1 84 ? 9.819 -8.555 -34.338 1.00 50.34 84 TYR A C 1
ATOM 703 O O . TYR A 1 84 ? 10.132 -9.455 -33.566 1.00 50.34 84 TYR A O 1
ATOM 711 N N . LEU A 1 85 ? 9.701 -8.779 -35.651 1.00 56.38 85 LEU A N 1
ATOM 712 C CA . LEU A 1 85 ? 9.975 -10.086 -36.254 1.00 56.38 85 LEU A CA 1
ATOM 713 C C . LEU A 1 85 ? 11.330 -10.208 -36.974 1.00 56.38 85 LEU A C 1
ATOM 715 O O . LEU A 1 85 ? 11.602 -11.285 -37.487 1.00 56.38 85 LEU A O 1
ATOM 719 N N . ASP A 1 86 ? 12.205 -9.194 -36.976 1.00 56.56 86 ASP A N 1
ATOM 720 C CA . ASP A 1 86 ? 13.450 -9.247 -37.770 1.00 56.56 86 ASP A CA 1
ATOM 721 C C . ASP A 1 86 ? 14.737 -9.089 -36.943 1.00 56.56 86 ASP A C 1
ATOM 723 O O . ASP A 1 86 ? 15.595 -8.276 -37.252 1.00 56.56 86 ASP A O 1
ATOM 727 N N . VAL A 1 87 ? 14.898 -9.861 -35.861 1.00 56.12 87 VAL A N 1
ATOM 728 C CA . VAL A 1 87 ? 16.233 -10.133 -35.279 1.00 56.12 87 VAL A CA 1
ATOM 729 C C . VAL A 1 87 ? 16.277 -11.550 -34.688 1.00 56.12 87 VAL A C 1
ATOM 731 O O . VAL A 1 87 ? 16.474 -11.726 -33.488 1.00 56.12 87 VAL A O 1
ATOM 734 N N . HIS A 1 88 ? 16.069 -12.589 -35.506 1.00 48.72 88 HIS A N 1
ATOM 735 C CA . HIS A 1 88 ? 16.605 -13.933 -35.213 1.00 48.72 88 HIS A CA 1
ATOM 736 C C . HIS A 1 88 ? 16.624 -14.847 -36.464 1.00 48.72 88 HIS A C 1
ATOM 738 O O . HIS A 1 88 ? 15.714 -15.652 -36.665 1.00 48.72 88 HIS A O 1
ATOM 744 N N . PRO A 1 89 ? 17.663 -14.797 -37.320 1.00 51.03 89 PRO A N 1
ATOM 745 C CA . PRO A 1 89 ? 17.670 -15.529 -38.590 1.00 51.03 89 PRO A CA 1
ATOM 746 C C . PRO A 1 89 ? 18.105 -17.007 -38.483 1.00 51.03 89 PRO A C 1
ATOM 748 O O . PRO A 1 89 ? 18.789 -17.497 -39.376 1.00 51.03 89 PRO A O 1
ATOM 751 N N . LYS A 1 90 ? 17.767 -17.759 -37.418 1.00 54.38 90 LYS A N 1
ATOM 752 C CA . LYS A 1 90 ? 18.235 -19.167 -37.301 1.00 54.38 90 LYS A CA 1
ATOM 753 C C . LYS A 1 90 ? 17.235 -20.260 -36.909 1.00 54.38 90 LYS A C 1
ATOM 755 O O . LYS A 1 90 ? 17.670 -21.395 -36.786 1.00 54.38 90 LYS A O 1
ATOM 760 N N . PHE A 1 91 ? 15.930 -20.001 -36.769 1.00 52.69 91 PHE A N 1
ATOM 761 C CA . PHE A 1 91 ? 14.983 -21.083 -36.408 1.00 52.69 91 PHE A CA 1
ATOM 762 C C . PHE A 1 91 ? 13.592 -21.026 -37.064 1.00 52.69 91 PHE A C 1
ATOM 764 O O . PHE A 1 91 ? 12.632 -21.564 -36.522 1.00 52.69 91 PHE A O 1
ATOM 771 N N . HIS A 1 92 ? 13.462 -20.447 -38.258 1.00 51.66 92 HIS A N 1
ATOM 772 C CA . HIS A 1 92 ? 12.216 -20.533 -39.030 1.00 51.66 92 HIS A CA 1
ATOM 773 C C . HIS A 1 92 ? 12.394 -21.413 -40.267 1.00 51.66 92 HIS A C 1
ATOM 775 O O . HIS A 1 92 ? 12.456 -20.927 -41.389 1.00 51.66 92 HIS A O 1
ATOM 781 N N . GLN A 1 93 ? 12.453 -22.727 -40.057 1.00 51.06 93 GLN A N 1
ATOM 782 C CA . GLN A 1 93 ? 12.191 -23.700 -41.112 1.00 51.06 93 GLN A CA 1
ATOM 783 C C . GLN A 1 93 ? 11.032 -24.584 -40.651 1.00 51.06 93 GLN A C 1
ATOM 785 O O . GLN A 1 93 ? 11.192 -25.377 -39.728 1.00 51.06 93 GLN A O 1
ATOM 790 N N . GLY A 1 94 ? 9.856 -24.414 -41.269 1.00 54.03 94 GLY A N 1
ATOM 791 C CA . GLY A 1 94 ? 8.857 -25.487 -41.309 1.00 54.03 94 GLY A CA 1
ATOM 792 C C . GLY A 1 94 ? 7.391 -25.187 -40.995 1.00 54.03 94 GLY A C 1
ATOM 793 O O . GLY A 1 94 ? 6.607 -26.118 -41.122 1.00 54.03 94 GLY A O 1
ATOM 794 N N . TYR A 1 95 ? 6.962 -23.970 -40.641 1.00 40.75 95 TYR A N 1
ATOM 795 C CA . TYR A 1 95 ? 5.527 -23.730 -40.405 1.00 40.75 95 TYR A CA 1
ATOM 796 C C . TYR A 1 95 ? 4.965 -22.651 -41.331 1.00 40.75 95 TYR A C 1
ATOM 798 O O . TYR A 1 95 ? 5.164 -21.464 -41.064 1.00 40.75 95 TYR A O 1
ATOM 806 N N . PRO A 1 96 ? 4.257 -23.026 -42.414 1.00 45.84 96 PRO A N 1
ATOM 807 C CA . PRO A 1 96 ? 3.418 -22.073 -43.118 1.00 45.84 96 PRO A CA 1
ATOM 808 C C . PRO A 1 96 ? 2.254 -21.689 -42.199 1.00 45.84 96 PRO A C 1
ATOM 810 O O . PRO A 1 96 ? 1.419 -22.517 -41.840 1.00 45.84 96 PRO A O 1
ATOM 813 N N . ILE A 1 97 ? 2.204 -20.419 -41.796 1.00 48.16 97 ILE A N 1
ATOM 814 C CA . ILE A 1 97 ? 1.023 -19.846 -41.153 1.00 48.16 97 ILE A CA 1
ATOM 815 C C . ILE A 1 97 ? 0.006 -19.581 -42.261 1.00 48.16 97 ILE A C 1
ATOM 817 O O . ILE A 1 97 ? 0.029 -18.535 -42.906 1.00 48.16 97 ILE A O 1
ATOM 821 N N . THR A 1 98 ? -0.889 -20.534 -42.501 1.00 48.66 98 THR A N 1
ATOM 822 C CA . THR A 1 98 ? -2.134 -20.246 -43.211 1.00 48.66 98 THR A CA 1
ATOM 823 C C . THR A 1 98 ? -3.110 -19.627 -42.223 1.00 48.66 98 THR A C 1
ATOM 825 O O . THR A 1 98 ? -3.541 -20.254 -41.256 1.00 48.66 98 THR A O 1
ATOM 828 N N . ALA A 1 99 ? -3.427 -18.358 -42.457 1.00 50.62 99 ALA A N 1
ATOM 829 C CA . ALA A 1 99 ? -4.482 -17.642 -41.771 1.00 50.62 99 ALA A CA 1
ATOM 830 C C . ALA A 1 99 ? -5.836 -18.310 -42.054 1.00 50.62 99 ALA A C 1
ATOM 832 O O . ALA A 1 99 ? -6.344 -18.187 -43.161 1.00 50.62 99 ALA A O 1
ATOM 833 N N . ALA A 1 100 ? -6.397 -19.014 -41.070 1.00 44.44 100 ALA A N 1
ATOM 834 C CA . ALA A 1 100 ? -7.835 -19.121 -40.801 1.00 44.44 100 ALA A CA 1
ATOM 835 C C . ALA A 1 100 ? -8.094 -20.200 -39.742 1.00 44.44 100 ALA A C 1
ATOM 837 O O . ALA A 1 100 ? -7.732 -21.352 -39.932 1.00 44.44 100 ALA A O 1
ATOM 838 N N . GLY A 1 101 ? -8.813 -19.822 -38.684 1.00 45.78 101 GLY A N 1
ATOM 839 C CA . GLY A 1 101 ? -9.772 -20.706 -38.026 1.00 45.78 101 GLY A CA 1
ATOM 840 C C . GLY A 1 101 ? -9.245 -21.830 -37.125 1.00 45.78 101 GLY A C 1
ATOM 841 O O . GLY A 1 101 ? -8.641 -22.794 -37.565 1.00 45.78 101 GLY A O 1
ATOM 842 N N . ASN A 1 102 ? -9.744 -21.784 -35.891 1.00 40.03 102 ASN A N 1
ATOM 843 C CA . ASN A 1 102 ? -10.123 -22.942 -35.083 1.00 40.03 102 ASN A CA 1
ATOM 844 C C . ASN A 1 102 ? -9.052 -23.569 -34.168 1.00 40.03 102 ASN A C 1
ATOM 846 O O . ASN A 1 102 ? -7.968 -23.979 -34.567 1.00 40.03 102 ASN A O 1
ATOM 850 N N . ILE A 1 103 ? -9.417 -23.642 -32.888 1.00 51.84 103 ILE A N 1
ATOM 851 C CA . ILE A 1 103 ? -8.654 -24.225 -31.787 1.00 51.84 103 ILE A CA 1
ATOM 852 C C . ILE A 1 103 ? -8.613 -25.744 -31.991 1.00 51.84 103 ILE A C 1
ATOM 854 O O . ILE A 1 103 ? -9.662 -26.384 -31.992 1.00 51.84 103 ILE A O 1
ATOM 858 N N . GLN A 1 104 ? -7.420 -26.332 -32.100 1.00 38.97 104 GLN A N 1
ATOM 859 C CA . GLN A 1 104 ? -7.233 -27.771 -31.919 1.00 38.97 104 GLN A CA 1
ATOM 860 C C . GLN A 1 104 ? -6.286 -28.046 -30.752 1.00 38.97 104 GLN A C 1
ATOM 862 O O . GLN A 1 104 ? -5.128 -27.637 -30.719 1.00 38.97 104 GLN A O 1
ATOM 867 N N . THR A 1 105 ? -6.863 -28.727 -29.767 1.00 54.88 105 THR A N 1
ATOM 868 C CA . THR A 1 105 ? -6.257 -29.350 -28.598 1.00 54.88 105 THR A CA 1
ATOM 869 C C . THR A 1 105 ? -5.002 -30.135 -28.980 1.00 54.88 105 THR A C 1
ATOM 871 O O . THR A 1 105 ? -5.079 -31.088 -29.748 1.00 54.88 105 THR A O 1
ATOM 874 N N . MET A 1 106 ? -3.851 -29.764 -28.420 1.00 45.16 106 MET A N 1
ATOM 875 C CA . MET A 1 106 ? -2.614 -30.535 -28.564 1.00 45.16 106 MET A CA 1
ATOM 876 C C . MET A 1 106 ? -2.699 -31.815 -27.717 1.00 45.16 106 MET A C 1
ATOM 878 O O . MET A 1 106 ? -2.919 -31.704 -26.506 1.00 45.16 106 MET A O 1
ATOM 882 N N . PRO A 1 107 ? -2.500 -33.018 -28.286 1.00 50.00 107 PRO A N 1
ATOM 883 C CA . PRO A 1 107 ? -2.233 -34.202 -27.488 1.00 50.00 107 PRO A CA 1
ATOM 884 C C . PRO A 1 107 ? -0.767 -34.185 -27.030 1.00 50.00 107 PRO A C 1
ATOM 886 O O . PRO A 1 107 ? 0.136 -33.780 -27.761 1.00 50.00 107 PRO A O 1
ATOM 889 N N . ALA A 1 108 ? -0.538 -34.600 -25.787 1.00 53.03 108 ALA A N 1
ATOM 890 C CA . ALA A 1 108 ? 0.793 -34.723 -25.204 1.00 53.03 108 ALA A CA 1
ATOM 891 C C . ALA A 1 108 ? 1.634 -35.766 -25.966 1.00 53.03 108 ALA A C 1
ATOM 893 O O . ALA A 1 108 ? 1.130 -36.862 -26.216 1.00 53.03 108 ALA A O 1
ATOM 894 N N . PRO A 1 109 ? 2.915 -35.504 -26.281 1.00 50.38 109 PRO A N 1
ATOM 895 C CA . PRO A 1 109 ? 3.781 -36.546 -26.802 1.00 50.38 109 PRO A CA 1
ATOM 896 C C . PRO A 1 109 ? 4.359 -37.362 -25.641 1.00 50.38 109 PRO A C 1
ATOM 898 O O . PRO A 1 109 ? 5.233 -36.916 -24.893 1.00 50.38 109 PRO A O 1
ATOM 901 N N . CYS A 1 110 ? 3.818 -38.572 -25.494 1.00 49.09 110 CYS A N 1
ATOM 902 C CA . CYS A 1 110 ? 4.408 -39.672 -24.745 1.00 49.09 110 CYS A CA 1
ATOM 903 C C . CYS A 1 110 ? 5.789 -40.051 -25.309 1.00 49.09 110 CYS A C 1
ATOM 905 O O . CYS A 1 110 ? 6.079 -39.886 -26.491 1.00 49.09 110 CYS A O 1
ATOM 907 N N . GLN A 1 111 ? 6.636 -40.559 -24.418 1.00 49.12 111 GLN A N 1
ATOM 908 C CA . GLN A 1 111 ? 8.019 -40.955 -24.662 1.00 49.12 111 GLN A CA 1
ATOM 909 C C . GLN A 1 111 ? 8.136 -42.234 -25.495 1.00 49.12 111 GLN A C 1
ATOM 911 O O . GLN A 1 111 ? 7.387 -43.165 -25.225 1.00 49.12 111 GLN A O 1
ATOM 916 N N . HIS A 1 112 ? 9.136 -42.317 -26.384 1.00 44.50 112 HIS A N 1
ATOM 917 C CA . HIS A 1 112 ? 9.980 -43.508 -26.594 1.00 44.50 112 HIS A CA 1
ATOM 918 C C . HIS A 1 112 ? 11.110 -43.173 -27.592 1.00 44.50 112 HIS A C 1
ATOM 920 O O . HIS A 1 112 ? 10.822 -42.824 -28.732 1.00 44.50 112 HIS A O 1
ATOM 926 N N . TYR A 1 113 ? 12.385 -43.302 -27.211 1.00 39.34 113 TYR A N 1
ATOM 927 C CA . TYR A 1 113 ? 13.486 -43.436 -28.179 1.00 39.34 113 TYR A CA 1
ATOM 928 C C . TYR A 1 113 ? 13.975 -44.881 -28.102 1.00 39.34 113 TYR A C 1
ATOM 930 O O . TYR A 1 113 ? 14.476 -45.315 -27.068 1.00 39.34 113 TYR A O 1
ATOM 938 N N . GLY A 1 114 ? 13.751 -45.630 -29.181 1.00 49.06 114 GLY A N 1
ATOM 939 C CA . GLY A 1 114 ? 14.175 -47.016 -29.361 1.00 49.06 114 GLY A CA 1
ATOM 940 C C . GLY A 1 114 ? 14.951 -47.161 -30.671 1.00 49.06 114 GLY A C 1
ATOM 941 O O . GLY A 1 114 ? 14.585 -46.555 -31.670 1.00 49.06 114 GLY A O 1
ATOM 942 N N . ALA A 1 115 ? 16.043 -47.913 -30.585 1.00 46.81 115 ALA A N 1
ATOM 943 C CA . ALA A 1 115 ? 17.149 -48.093 -31.523 1.00 46.81 115 ALA A CA 1
ATOM 944 C C . ALA A 1 115 ? 16.842 -48.794 -32.868 1.00 46.81 115 ALA A C 1
ATOM 946 O O . ALA A 1 115 ? 15.819 -49.457 -33.012 1.00 46.81 115 ALA A O 1
ATOM 947 N N . GLY A 1 116 ? 17.852 -48.767 -33.754 1.00 49.56 116 GLY A N 1
ATOM 948 C CA . GLY A 1 116 ? 18.138 -49.780 -34.791 1.00 49.56 116 GLY A CA 1
ATOM 949 C C . GLY A 1 116 ? 17.761 -49.342 -36.212 1.00 49.56 116 GLY A C 1
ATOM 950 O O . GLY A 1 116 ? 16.670 -48.825 -36.404 1.00 49.56 116 GLY A O 1
ATOM 951 N N . GLN A 1 117 ? 18.580 -49.498 -37.255 1.00 44.72 117 GLN A N 1
ATOM 952 C CA . GLN A 1 11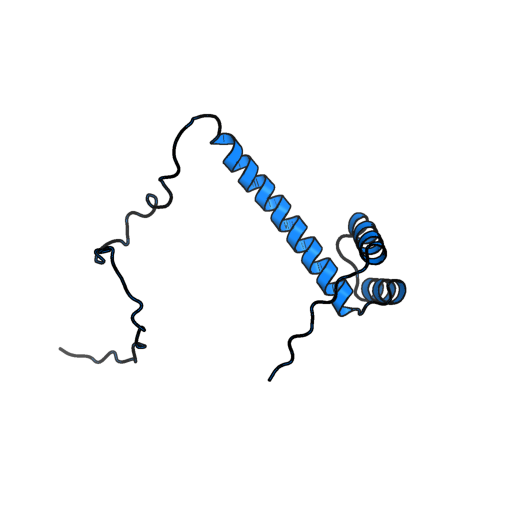7 ? 19.830 -50.242 -37.469 1.00 44.72 117 GLN A CA 1
ATOM 953 C C . GLN A 1 117 ? 20.754 -49.465 -38.413 1.00 44.72 117 GLN A C 1
ATOM 955 O O . GLN A 1 117 ? 20.221 -48.652 -39.201 1.00 44.72 117 GLN A O 1
#